Protein AF-A0A139BVI4-F1 (afdb_monomer_lite)

Secondary structure (DSSP, 8-state):
--SHHHHHHHHHHTT----GGG-B--S-GGGHHHHTHHHHTTS-HHHHHHHHHHHHHHHHHHH-TTSS--PPPPPPTT-BHHHHHHHHHHHHHHHHHT----SSSS--

Sequence (108 aa):
MKIYSILCLALLLAACGGDPHDTKVPADITKWSSSVKPSLQKLTPDERVLFSQYVVRHISGSAGAGLIGDKSDPIPDDMTIGKAIEDQRNYIARQHAKEPDKTTAATH

Radius of gyration: 20.44 Å; chains: 1; bounding box: 62×19×63 Å

pLDDT: mean 74.86, std 18.78, range [43.06, 96.25]

Structure (mmCIF, N/CA/C/O backbone):
data_AF-A0A139BVI4-F1
#
_entry.id   AF-A0A139BVI4-F1
#
loop_
_atom_site.group_PDB
_atom_site.id
_atom_site.type_symbol
_atom_site.label_atom_id
_atom_site.label_alt_id
_atom_site.label_comp_id
_atom_site.label_asym_id
_atom_site.label_entity_id
_atom_site.label_seq_id
_atom_site.pdbx_PDB_ins_code
_atom_site.Cartn_x
_atom_site.Cartn_y
_atom_si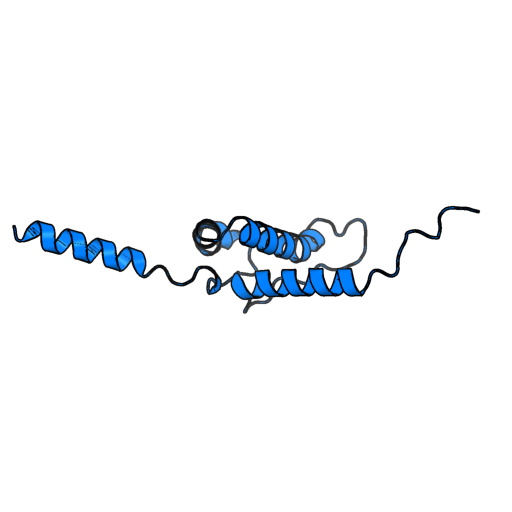te.Cartn_z
_atom_site.occupancy
_atom_site.B_iso_or_equiv
_atom_site.auth_seq_id
_atom_site.auth_comp_id
_atom_site.auth_asym_id
_atom_site.auth_atom_id
_atom_site.pdbx_PDB_model_num
ATOM 1 N N . MET A 1 1 ? -39.607 8.245 -22.922 1.00 46.47 1 MET A N 1
ATOM 2 C CA . MET A 1 1 ? -39.284 7.269 -21.849 1.00 46.47 1 MET A CA 1
ATOM 3 C C . MET A 1 1 ? -38.212 6.223 -22.212 1.00 46.47 1 MET A C 1
ATOM 5 O O . MET A 1 1 ? -37.863 5.431 -21.353 1.00 46.47 1 MET A O 1
ATOM 9 N N . LYS A 1 2 ? -37.630 6.217 -23.427 1.00 45.88 2 LYS A N 1
ATOM 10 C CA . LYS A 1 2 ? -36.584 5.245 -23.833 1.00 45.88 2 LYS A CA 1
ATOM 11 C C . LYS A 1 2 ? -35.146 5.683 -23.474 1.00 45.88 2 LYS A C 1
ATOM 13 O O . LYS A 1 2 ? -34.278 4.845 -23.287 1.00 45.88 2 LYS A O 1
ATOM 18 N N . ILE A 1 3 ? -34.923 6.994 -23.336 1.00 53.81 3 ILE A N 1
ATOM 19 C CA . ILE A 1 3 ? -33.620 7.623 -23.030 1.00 53.81 3 ILE A CA 1
ATOM 20 C C . ILE A 1 3 ? -33.212 7.510 -21.551 1.00 53.81 3 ILE A C 1
ATOM 22 O O . ILE A 1 3 ? -32.033 7.347 -21.258 1.00 53.81 3 ILE A O 1
ATOM 26 N N . TYR A 1 4 ? -34.171 7.499 -20.616 1.00 52.97 4 TYR A N 1
ATOM 27 C CA . TYR A 1 4 ? -33.875 7.333 -19.183 1.00 52.97 4 TYR A CA 1
ATOM 28 C C . TYR A 1 4 ? -33.370 5.923 -18.832 1.00 52.97 4 TYR A C 1
ATOM 30 O O . TYR A 1 4 ? -32.605 5.759 -17.885 1.00 52.97 4 TYR A O 1
ATOM 38 N N . SER A 1 5 ? -33.730 4.915 -19.635 1.00 55.44 5 SER A N 1
ATOM 39 C CA . SER A 1 5 ? -33.272 3.532 -19.453 1.00 55.44 5 SER A CA 1
ATOM 40 C C . SER A 1 5 ? -31.802 3.328 -19.842 1.00 55.44 5 SER A C 1
ATOM 42 O O . SER A 1 5 ? -31.166 2.410 -19.335 1.00 55.44 5 SER A O 1
ATOM 44 N N . ILE A 1 6 ? -31.253 4.181 -20.717 1.00 56.94 6 ILE A N 1
ATOM 45 C CA . ILE A 1 6 ? -29.846 4.119 -21.154 1.00 56.94 6 ILE A CA 1
ATOM 46 C C . ILE A 1 6 ? -28.938 4.806 -20.121 1.00 56.94 6 ILE A C 1
ATOM 48 O O . ILE A 1 6 ? -27.834 4.336 -19.857 1.00 56.94 6 ILE A O 1
ATOM 52 N N . LEU A 1 7 ? -29.431 5.865 -19.468 1.00 55.44 7 LEU A N 1
ATOM 53 C CA . LEU A 1 7 ? -28.679 6.602 -18.449 1.00 55.44 7 LEU A CA 1
ATOM 54 C C . LEU A 1 7 ? -28.418 5.766 -17.180 1.00 55.44 7 LEU A C 1
ATOM 56 O O . LEU A 1 7 ? -27.329 5.841 -16.619 1.00 55.44 7 LEU A O 1
ATOM 60 N N . CYS A 1 8 ? -29.367 4.916 -16.764 1.00 53.22 8 CYS A N 1
ATOM 61 C CA . CYS A 1 8 ? -29.166 4.008 -15.623 1.00 53.22 8 CYS A CA 1
ATOM 62 C C . CYS A 1 8 ? -28.152 2.891 -15.911 1.00 53.22 8 CYS A C 1
ATOM 64 O O . CYS A 1 8 ? -27.422 2.484 -15.011 1.00 53.22 8 CYS A O 1
ATOM 66 N N . LEU A 1 9 ? -28.067 2.413 -17.158 1.00 54.19 9 LEU A N 1
ATOM 67 C CA . LEU A 1 9 ? -27.142 1.337 -17.517 1.00 54.19 9 LEU A CA 1
ATOM 68 C C . LEU A 1 9 ? -25.689 1.834 -17.608 1.00 54.19 9 LEU A C 1
ATOM 70 O O . LEU A 1 9 ? -24.774 1.101 -17.253 1.00 54.19 9 LEU A O 1
ATOM 74 N N . ALA A 1 10 ? -25.472 3.099 -17.986 1.00 55.03 10 ALA A N 1
ATOM 75 C CA . ALA A 1 10 ? -24.142 3.716 -18.006 1.00 55.03 10 ALA A CA 1
ATOM 76 C C . ALA A 1 10 ? -23.551 3.951 -16.597 1.00 55.03 10 ALA A C 1
ATOM 78 O O . ALA A 1 10 ? -22.336 3.887 -16.423 1.00 55.03 10 ALA A O 1
ATOM 79 N N . LEU A 1 11 ? -24.394 4.166 -15.578 1.00 54.03 11 LEU A N 1
ATOM 80 C CA . LEU A 1 11 ? -23.962 4.321 -14.179 1.00 54.03 11 LEU A CA 1
ATOM 81 C C . LEU A 1 11 ? -23.508 2.995 -13.541 1.00 54.03 11 LEU A C 1
ATOM 83 O O . LEU A 1 11 ? -22.648 3.002 -12.664 1.00 54.03 11 LEU A O 1
ATOM 87 N N . LEU A 1 12 ? -24.021 1.855 -14.017 1.00 52.19 12 LEU A N 1
ATOM 88 C CA . LEU A 1 12 ? -23.634 0.524 -13.530 1.00 52.19 12 LEU A CA 1
ATOM 89 C C . LEU A 1 12 ? -22.222 0.103 -13.982 1.00 52.19 12 LEU A C 1
ATOM 91 O O . LEU A 1 12 ? -21.575 -0.674 -13.285 1.00 52.19 12 LEU A O 1
ATOM 95 N N . LEU A 1 13 ? -21.693 0.653 -15.085 1.00 48.25 13 LEU A N 1
ATOM 96 C CA . LEU A 1 13 ? -20.307 0.394 -15.509 1.00 48.25 13 LEU A CA 1
ATOM 97 C C . LEU A 1 13 ? -19.263 1.182 -14.703 1.00 48.25 13 LEU A C 1
ATOM 99 O O . LEU A 1 13 ? -18.129 0.726 -14.584 1.00 48.25 13 LEU A O 1
ATOM 103 N N . ALA A 1 14 ? -19.627 2.314 -14.090 1.00 52.06 14 ALA A N 1
ATOM 104 C CA . ALA A 1 14 ? -18.739 3.017 -13.156 1.00 52.06 14 ALA A CA 1
ATOM 105 C C . ALA A 1 14 ? -18.595 2.278 -11.808 1.00 52.06 14 ALA A C 1
ATOM 107 O O . ALA A 1 14 ? -17.646 2.525 -11.064 1.00 52.06 14 ALA A O 1
ATOM 108 N N . ALA A 1 15 ? -19.508 1.344 -11.513 1.00 49.19 15 ALA A N 1
ATOM 109 C CA . ALA A 1 15 ? -19.451 0.461 -10.351 1.00 49.19 15 ALA A CA 1
ATOM 110 C C . ALA A 1 15 ? -18.655 -0.838 -10.600 1.00 49.19 15 ALA A C 1
ATOM 112 O O . ALA A 1 15 ? -18.402 -1.574 -9.654 1.00 49.19 15 ALA A O 1
ATOM 113 N N . CYS A 1 16 ? -18.149 -1.080 -11.819 1.00 52.53 16 CYS A N 1
ATOM 114 C CA . CYS A 1 16 ? -17.067 -2.050 -12.074 1.00 52.53 16 CYS A CA 1
ATOM 115 C C . CYS A 1 16 ? -15.688 -1.506 -11.645 1.00 52.53 16 CYS A C 1
ATOM 117 O O . CYS A 1 16 ? -14.652 -1.865 -12.205 1.00 52.53 16 CYS A O 1
ATOM 119 N N . GLY A 1 17 ? -15.658 -0.599 -10.666 1.00 55.19 17 GLY A N 1
ATOM 120 C CA . GLY A 1 17 ? -14.428 -0.205 -10.008 1.00 55.19 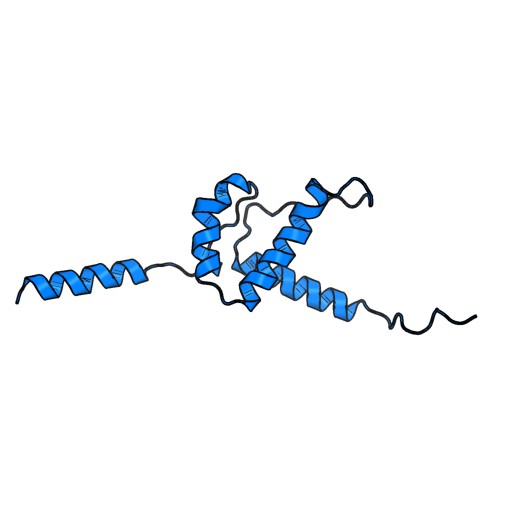17 GLY A CA 1
ATOM 121 C C . GLY A 1 17 ? -13.960 -1.380 -9.168 1.00 55.19 17 GLY A C 1
ATOM 122 O O . GLY A 1 17 ? -14.457 -1.540 -8.060 1.00 55.19 17 GLY A O 1
ATOM 123 N N . GLY A 1 18 ? -13.048 -2.182 -9.721 1.00 71.75 18 GLY A N 1
ATOM 124 C CA . GLY A 1 18 ? -12.421 -3.306 -9.030 1.00 71.75 18 GLY A CA 1
ATOM 125 C C . GLY A 1 18 ? -11.937 -2.935 -7.629 1.00 71.75 18 GLY A C 1
ATOM 126 O O . GLY A 1 18 ? -11.733 -1.753 -7.315 1.00 71.75 18 GLY A O 1
ATOM 127 N N . ASP A 1 19 ? -11.797 -3.961 -6.798 1.00 85.56 19 ASP A N 1
ATOM 128 C CA . ASP A 1 19 ? -11.421 -3.820 -5.401 1.00 85.56 19 ASP A CA 1
ATOM 129 C C . ASP A 1 19 ? -10.137 -2.967 -5.276 1.00 85.56 19 ASP A C 1
ATOM 131 O O . ASP A 1 19 ? -9.140 -3.234 -5.961 1.00 85.56 19 ASP A O 1
ATOM 135 N N . PRO A 1 20 ? -10.141 -1.881 -4.475 1.00 90.06 20 PRO A N 1
ATOM 136 C CA . PRO A 1 20 ? -8.976 -1.013 -4.362 1.00 90.06 20 PRO A CA 1
ATOM 137 C C . PRO A 1 20 ? -7.739 -1.758 -3.843 1.00 90.06 20 PRO A C 1
ATOM 139 O O . PRO A 1 20 ? -6.623 -1.357 -4.180 1.00 90.06 20 PRO A O 1
ATOM 142 N N . HIS A 1 21 ? -7.905 -2.858 -3.107 1.00 92.69 21 HIS A N 1
ATOM 143 C CA . HIS A 1 21 ? -6.830 -3.681 -2.561 1.00 92.69 21 HIS A CA 1
ATOM 144 C C . HIS A 1 21 ? -6.100 -4.500 -3.630 1.00 92.69 21 HIS A C 1
ATOM 146 O O . HIS A 1 21 ? -4.919 -4.803 -3.443 1.00 92.69 21 HIS A O 1
ATOM 152 N N . ASP A 1 22 ? -6.729 -4.777 -4.775 1.00 92.38 22 ASP A N 1
ATOM 153 C CA . ASP A 1 22 ? -6.103 -5.467 -5.916 1.00 92.38 22 ASP A CA 1
ATOM 154 C C . ASP A 1 22 ? -5.190 -4.552 -6.746 1.00 92.38 22 ASP A C 1
ATOM 156 O O . ASP A 1 22 ? -4.441 -5.006 -7.618 1.00 92.38 22 ASP A O 1
ATOM 160 N N . THR A 1 23 ? -5.210 -3.247 -6.469 1.00 91.94 23 THR A N 1
ATOM 161 C CA . THR A 1 23 ? -4.390 -2.269 -7.187 1.00 91.94 23 THR A CA 1
ATOM 162 C C . THR A 1 23 ? -2.912 -2.567 -6.980 1.00 91.94 23 THR A C 1
ATOM 164 O O . THR A 1 23 ? -2.415 -2.558 -5.851 1.00 91.94 23 THR A O 1
ATOM 167 N N . LYS A 1 24 ? -2.197 -2.796 -8.085 1.00 92.12 24 LYS A N 1
ATOM 168 C CA . LYS A 1 24 ? -0.743 -2.969 -8.089 1.00 92.12 24 LYS A CA 1
ATOM 169 C C . LYS A 1 24 ? -0.054 -1.698 -7.609 1.00 92.12 24 LYS A C 1
ATOM 171 O O . LYS A 1 24 ? -0.445 -0.598 -7.992 1.00 92.12 24 LYS A O 1
ATOM 176 N N . VAL A 1 25 ? 0.982 -1.870 -6.798 1.00 90.44 25 VAL A N 1
ATOM 177 C CA . VAL A 1 25 ? 1.816 -0.790 -6.269 1.00 90.44 25 VAL A CA 1
ATOM 178 C C . VAL A 1 25 ? 3.142 -0.836 -7.026 1.00 90.44 25 VAL A C 1
ATOM 180 O O . VAL A 1 25 ? 3.965 -1.700 -6.738 1.00 90.44 25 VAL A O 1
ATOM 183 N N . PRO A 1 26 ? 3.359 0.037 -8.026 1.00 86.81 26 PRO A N 1
ATOM 184 C CA . PRO A 1 26 ? 4.619 0.054 -8.760 1.00 86.81 26 PRO A CA 1
ATOM 185 C C . PRO A 1 26 ? 5.785 0.409 -7.830 1.00 86.81 26 PR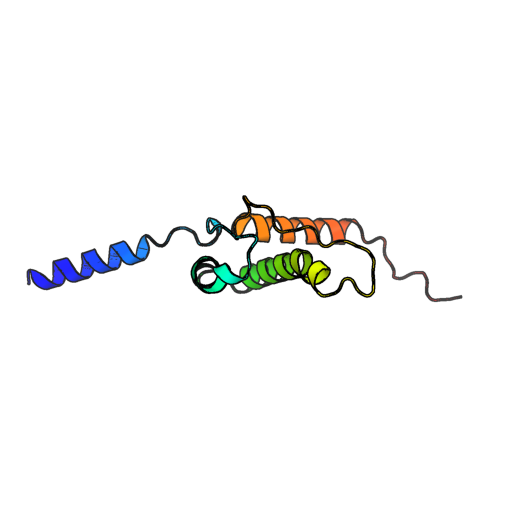O A C 1
ATOM 187 O O . PRO A 1 26 ? 5.636 1.290 -6.989 1.00 86.81 26 PRO A O 1
ATOM 190 N N . ALA A 1 27 ? 6.969 -0.171 -8.030 1.00 83.88 27 ALA A N 1
ATOM 191 C CA . ALA A 1 27 ? 8.175 0.288 -7.329 1.00 83.88 27 ALA A CA 1
ATOM 192 C C . ALA A 1 27 ? 8.521 1.758 -7.664 1.00 83.88 27 ALA A C 1
ATOM 194 O O . ALA A 1 27 ? 9.051 2.498 -6.839 1.00 83.88 27 ALA A O 1
ATOM 195 N N . ASP A 1 28 ? 8.170 2.202 -8.875 1.00 83.56 28 ASP A N 1
ATOM 196 C CA . ASP A 1 28 ? 8.338 3.580 -9.334 1.00 83.56 28 ASP A CA 1
ATOM 197 C C . ASP A 1 28 ? 7.196 4.490 -8.841 1.00 83.56 28 ASP A C 1
ATOM 199 O O . ASP A 1 28 ? 6.082 4.489 -9.380 1.00 83.56 28 ASP A O 1
ATOM 203 N N . ILE A 1 29 ? 7.507 5.310 -7.835 1.00 83.00 29 ILE A N 1
ATOM 204 C CA . ILE A 1 29 ? 6.583 6.250 -7.179 1.00 83.00 29 ILE A CA 1
ATOM 205 C C . ILE A 1 29 ? 6.028 7.290 -8.162 1.00 83.00 29 ILE A C 1
ATOM 207 O O . ILE A 1 29 ? 4.904 7.769 -7.994 1.00 83.00 29 ILE A O 1
ATOM 211 N N . THR A 1 30 ? 6.761 7.628 -9.229 1.00 85.31 30 THR A N 1
ATOM 212 C CA . THR A 1 30 ? 6.309 8.637 -10.204 1.00 85.31 30 THR A CA 1
ATOM 213 C C . THR A 1 30 ? 5.010 8.220 -10.905 1.00 85.31 30 THR A C 1
ATOM 215 O O . THR A 1 30 ? 4.215 9.069 -11.315 1.00 85.31 30 THR A O 1
ATOM 218 N N . LYS A 1 31 ? 4.729 6.909 -10.952 1.00 85.75 31 LYS A N 1
ATOM 219 C CA . LYS A 1 31 ? 3.527 6.317 -11.560 1.00 85.75 31 LYS A CA 1
ATOM 220 C C . LYS A 1 31 ? 2.320 6.263 -10.621 1.00 85.75 31 LYS A C 1
ATOM 222 O O . LYS A 1 31 ? 1.228 5.879 -11.044 1.00 85.75 31 LYS A O 1
ATOM 227 N N . TRP A 1 32 ? 2.473 6.628 -9.349 1.00 86.81 32 TRP A N 1
ATOM 228 C CA . TRP A 1 32 ? 1.430 6.427 -8.333 1.00 86.81 32 TRP A CA 1
ATOM 229 C C . TRP A 1 32 ? 0.282 7.421 -8.433 1.00 86.81 32 TRP A C 1
ATOM 231 O O . TRP A 1 32 ? -0.833 7.121 -8.007 1.00 86.81 32 TRP A O 1
ATOM 241 N N . SER A 1 33 ? 0.539 8.593 -9.010 1.00 85.56 33 SER A N 1
ATOM 242 C CA . SER A 1 33 ? -0.461 9.644 -9.199 1.00 85.56 33 SER A CA 1
ATOM 243 C C . SER A 1 33 ? -1.676 9.162 -9.999 1.00 85.56 33 SER A C 1
ATOM 245 O O . SER A 1 33 ? -2.800 9.538 -9.671 1.00 85.56 33 SER A O 1
ATOM 247 N N . SER A 1 34 ? -1.455 8.307 -11.001 1.00 84.12 34 SER A N 1
ATOM 248 C CA . SER A 1 34 ? -2.488 7.777 -11.895 1.00 84.12 34 SER A CA 1
ATOM 249 C C . SER A 1 34 ? -2.969 6.371 -11.531 1.00 84.12 34 SER A C 1
ATOM 251 O O . SER A 1 34 ? -4.104 6.034 -11.854 1.00 84.12 34 SER A O 1
ATOM 253 N N . SER A 1 35 ? -2.146 5.558 -10.859 1.00 82.44 35 SER A N 1
ATOM 254 C CA . SER A 1 35 ? -2.456 4.145 -10.572 1.00 82.44 35 SER A CA 1
ATOM 255 C C . SER A 1 35 ? -2.887 3.885 -9.125 1.00 82.44 35 SER A C 1
ATOM 257 O O . SER A 1 35 ? -3.909 3.251 -8.893 1.00 82.44 35 SER A O 1
ATOM 259 N N . VAL A 1 36 ? -2.150 4.410 -8.145 1.00 89.62 36 VAL A N 1
ATOM 260 C CA . VAL A 1 36 ? -2.344 4.109 -6.716 1.00 89.62 36 VAL A CA 1
ATOM 261 C C . VAL A 1 36 ? -3.297 5.112 -6.063 1.00 89.62 36 VAL A C 1
ATOM 263 O O . VAL A 1 36 ? -4.211 4.733 -5.332 1.00 89.62 36 VAL A O 1
ATOM 266 N N . LYS A 1 37 ? -3.133 6.409 -6.354 1.00 89.12 37 LYS A N 1
ATOM 267 C CA . LYS A 1 37 ? -3.901 7.501 -5.731 1.00 89.12 37 LYS A CA 1
ATOM 268 C C . LYS A 1 37 ? -5.428 7.357 -5.872 1.00 89.12 37 LYS A C 1
ATOM 270 O O . LYS A 1 37 ? -6.106 7.586 -4.869 1.00 89.12 37 LYS A O 1
ATOM 275 N N . PRO A 1 38 ? -5.996 6.970 -7.034 1.00 90.50 38 PRO A N 1
ATOM 276 C CA . PRO A 1 38 ? -7.443 6.775 -7.157 1.00 90.50 38 PRO A CA 1
ATOM 277 C C . PRO A 1 38 ? -7.966 5.645 -6.262 1.00 90.50 38 PRO A C 1
ATOM 279 O O . PRO A 1 38 ? -9.046 5.759 -5.688 1.00 90.50 38 PRO A O 1
ATOM 282 N N . SER A 1 39 ? -7.189 4.573 -6.099 1.00 90.81 39 SER A N 1
ATOM 283 C CA . SER A 1 39 ? -7.557 3.436 -5.253 1.00 90.81 39 SER A CA 1
ATOM 284 C C . SER A 1 39 ? -7.436 3.765 -3.768 1.00 90.81 39 SER A C 1
ATOM 286 O O . SER A 1 39 ? -8.322 3.411 -2.995 1.00 90.81 39 SER A O 1
ATOM 288 N N . LEU A 1 40 ? -6.431 4.558 -3.368 1.00 90.25 40 LEU A N 1
ATOM 289 C CA . LEU A 1 40 ? -6.320 5.062 -1.993 1.00 90.25 40 LEU A CA 1
ATOM 290 C C . LEU A 1 40 ? -7.538 5.890 -1.568 1.00 90.25 40 LEU A C 1
ATOM 292 O O . LEU A 1 40 ? -7.934 5.839 -0.409 1.00 90.25 40 LEU A O 1
ATOM 296 N N . GLN A 1 41 ? -8.162 6.630 -2.488 1.00 90.00 41 GLN A N 1
ATOM 297 C CA . GLN A 1 41 ? -9.369 7.412 -2.194 1.00 90.00 41 GLN A CA 1
ATOM 298 C C . GLN A 1 41 ? -10.603 6.552 -1.896 1.00 90.00 41 GLN A C 1
ATOM 300 O O . GLN A 1 41 ? -11.560 7.063 -1.314 1.00 90.00 41 GLN A O 1
ATOM 305 N N . LYS A 1 42 ? -10.583 5.270 -2.268 1.00 90.38 42 LYS A N 1
ATOM 306 C CA . LYS A 1 42 ? -11.657 4.311 -1.988 1.00 90.38 42 LYS A CA 1
ATOM 307 C C . LYS A 1 42 ? -11.439 3.539 -0.686 1.00 90.38 42 LYS A C 1
ATOM 309 O O . LYS A 1 42 ? -12.395 2.992 -0.153 1.00 90.38 42 LYS A O 1
ATOM 314 N N . LEU A 1 43 ? -10.209 3.523 -0.167 1.00 91.00 43 LEU A N 1
ATOM 315 C CA . LEU A 1 43 ? -9.884 2.894 1.113 1.00 91.00 43 LEU A CA 1
ATOM 316 C C . LEU A 1 43 ? -10.482 3.657 2.295 1.00 91.00 43 LEU A C 1
ATOM 318 O O . LEU A 1 43 ? -10.645 4.886 2.241 1.00 91.00 43 LEU A O 1
ATOM 322 N N . THR A 1 44 ? -10.694 2.937 3.394 1.00 94.31 44 THR A N 1
ATOM 323 C CA . THR A 1 44 ? -11.007 3.532 4.699 1.00 94.31 44 THR A CA 1
ATOM 324 C C . THR A 1 44 ? -9.830 4.369 5.232 1.00 94.31 44 THR A C 1
ATOM 326 O O . THR A 1 44 ? -8.687 4.180 4.801 1.00 94.31 44 THR A O 1
ATOM 329 N N . PRO A 1 45 ? -10.059 5.311 6.167 1.00 94.31 45 PRO A N 1
ATOM 330 C CA . PRO A 1 45 ? -8.979 6.099 6.765 1.00 94.31 45 PRO A CA 1
ATOM 331 C C . PRO A 1 45 ? -7.871 5.238 7.388 1.00 94.31 45 PRO A C 1
ATOM 333 O O . PRO A 1 45 ? -6.694 5.492 7.138 1.00 94.31 45 PRO A O 1
ATOM 336 N N . ASP A 1 46 ? -8.238 4.184 8.117 1.00 93.94 46 ASP A N 1
ATOM 337 C CA . ASP A 1 46 ? -7.283 3.299 8.794 1.00 93.94 46 ASP A CA 1
ATOM 338 C C . ASP A 1 46 ? -6.397 2.543 7.799 1.00 93.94 46 ASP A C 1
ATOM 340 O O . ASP A 1 46 ? -5.184 2.436 7.975 1.00 93.94 46 ASP A O 1
ATOM 344 N N . GLU A 1 47 ? -6.977 2.064 6.700 1.00 95.31 47 GLU A N 1
ATOM 345 C CA . GLU A 1 47 ? -6.233 1.399 5.629 1.00 95.31 47 GLU A CA 1
ATOM 346 C C . GLU A 1 47 ? -5.271 2.343 4.916 1.00 95.31 47 GLU A C 1
ATOM 348 O O . GLU A 1 47 ? -4.146 1.951 4.607 1.00 95.31 47 GLU A O 1
ATOM 353 N N . ARG A 1 48 ? -5.665 3.605 4.699 1.00 94.75 48 ARG A N 1
ATOM 354 C CA . ARG A 1 48 ? -4.751 4.621 4.153 1.00 94.75 48 ARG A CA 1
ATOM 355 C C . ARG A 1 48 ? -3.579 4.870 5.088 1.00 94.75 48 ARG A C 1
ATOM 357 O O . ARG A 1 48 ? -2.460 5.048 4.609 1.00 94.75 48 ARG A O 1
ATOM 364 N N . VAL A 1 49 ? -3.824 4.892 6.398 1.00 94.75 49 VAL A N 1
ATOM 365 C CA . VAL A 1 49 ? -2.770 5.048 7.407 1.00 94.75 49 VAL A CA 1
ATOM 366 C C . VAL A 1 49 ? -1.822 3.851 7.365 1.00 94.75 49 VAL A C 1
ATOM 368 O O . VAL A 1 49 ? -0.614 4.052 7.258 1.00 94.75 49 VAL A O 1
ATOM 371 N N . LEU A 1 50 ? -2.345 2.622 7.363 1.00 95.88 50 LEU A N 1
ATOM 372 C CA . LEU A 1 50 ? -1.535 1.402 7.268 1.00 95.88 50 LEU A CA 1
ATOM 373 C C . LEU A 1 50 ? -0.696 1.374 5.986 1.00 95.88 50 LEU A C 1
ATOM 375 O O . LEU A 1 50 ? 0.514 1.161 6.044 1.00 95.88 50 LEU A O 1
ATOM 379 N N . PHE A 1 51 ? -1.308 1.671 4.839 1.00 94.25 51 PHE A N 1
ATOM 380 C CA . PHE A 1 51 ? -0.591 1.766 3.572 1.00 94.25 51 PHE A CA 1
ATOM 381 C C . PHE A 1 51 ? 0.498 2.847 3.619 1.00 94.25 51 PHE A C 1
ATOM 383 O O . PHE A 1 51 ? 1.634 2.600 3.235 1.00 94.25 51 PHE A O 1
ATOM 390 N N . SER A 1 52 ? 0.201 4.033 4.153 1.00 91.06 52 SER A N 1
ATOM 391 C CA . SER A 1 52 ? 1.189 5.117 4.248 1.00 91.06 52 SER A CA 1
ATOM 392 C C . SER A 1 52 ? 2.387 4.734 5.121 1.00 91.06 52 SER A C 1
ATOM 394 O O . SER A 1 52 ? 3.521 5.042 4.768 1.00 91.06 52 SER A O 1
ATOM 396 N N . GLN A 1 53 ? 2.169 4.024 6.231 1.00 90.88 53 GLN A N 1
ATOM 397 C CA . GLN A 1 53 ? 3.268 3.547 7.075 1.00 90.88 53 GLN A CA 1
ATOM 398 C C . GLN A 1 53 ? 4.114 2.471 6.379 1.00 90.88 53 GLN A C 1
ATOM 400 O O . GLN A 1 53 ? 5.341 2.494 6.494 1.00 90.88 53 GLN A O 1
ATOM 405 N N . TYR A 1 54 ? 3.481 1.560 5.629 1.00 91.25 54 TYR A N 1
ATOM 406 C CA . TYR A 1 54 ? 4.192 0.603 4.776 1.00 91.25 54 TYR A CA 1
ATOM 407 C C . TYR A 1 54 ? 5.125 1.337 3.806 1.00 91.25 54 TYR A C 1
ATOM 409 O O . TYR A 1 54 ? 6.319 1.051 3.744 1.00 91.25 54 TYR A O 1
ATOM 417 N N . VAL A 1 55 ? 4.583 2.331 3.102 1.00 88.62 55 VAL A N 1
ATOM 418 C CA . VAL A 1 55 ? 5.289 3.150 2.112 1.00 88.62 55 VAL A CA 1
ATOM 419 C C . VAL A 1 55 ? 6.471 3.887 2.740 1.00 88.62 55 VAL A C 1
ATOM 421 O O . VAL A 1 55 ? 7.578 3.819 2.218 1.00 88.62 55 VAL A O 1
ATOM 424 N N . VAL A 1 56 ? 6.272 4.529 3.893 1.00 86.12 56 VAL A N 1
ATOM 425 C CA . VAL A 1 56 ? 7.347 5.198 4.641 1.00 86.12 56 VAL A CA 1
ATOM 426 C C . VAL A 1 56 ? 8.460 4.211 4.998 1.00 86.12 56 VAL A C 1
ATOM 428 O O . VAL A 1 56 ? 9.620 4.503 4.745 1.00 86.12 56 VAL A O 1
ATOM 431 N N . ARG A 1 57 ? 8.153 3.006 5.489 1.00 84.69 57 ARG A N 1
ATOM 432 C CA . ARG A 1 57 ? 9.180 1.997 5.822 1.00 84.69 57 ARG A CA 1
ATOM 433 C C . ARG A 1 57 ? 10.015 1.552 4.612 1.00 84.69 57 ARG A C 1
ATOM 435 O O . ARG A 1 57 ? 11.211 1.313 4.756 1.00 84.69 57 ARG A O 1
ATOM 442 N N . HIS A 1 58 ? 9.406 1.463 3.433 1.00 82.69 58 HIS A N 1
ATOM 443 C CA . HIS A 1 58 ? 10.076 0.973 2.222 1.00 82.69 58 HIS A CA 1
ATOM 444 C C . HIS A 1 58 ? 10.728 2.093 1.392 1.00 82.69 58 HIS A C 1
ATOM 446 O O . HIS A 1 58 ? 11.604 1.831 0.574 1.00 82.69 58 HIS A O 1
ATOM 452 N N . ILE A 1 59 ? 10.337 3.355 1.604 1.00 76.19 59 ILE A N 1
ATOM 453 C CA . ILE A 1 59 ? 10.875 4.510 0.868 1.00 76.19 59 ILE A CA 1
ATOM 454 C C . ILE A 1 59 ? 11.803 5.360 1.742 1.00 76.19 59 ILE A C 1
ATOM 456 O O . ILE A 1 59 ? 12.777 5.910 1.234 1.00 76.19 59 ILE A O 1
ATOM 460 N N . SER A 1 60 ? 11.578 5.483 3.051 1.00 62.91 60 SER A N 1
ATOM 461 C CA . SER A 1 60 ? 12.365 6.390 3.902 1.00 62.91 60 SER A CA 1
ATOM 462 C C . SER A 1 60 ? 13.829 5.982 4.088 1.00 62.91 60 SER A C 1
ATOM 464 O O . SER A 1 60 ? 14.641 6.846 4.398 1.00 62.91 60 SER A O 1
ATOM 466 N N . GLY A 1 61 ? 14.228 4.749 3.790 1.00 52.34 61 GLY A N 1
ATOM 467 C CA . GLY A 1 61 ? 15.639 4.353 3.681 1.00 52.34 61 GLY A CA 1
ATOM 468 C C . GLY A 1 61 ? 16.264 4.633 2.311 1.00 52.34 61 GLY A C 1
ATOM 469 O O . GLY A 1 61 ? 17.454 4.405 2.140 1.00 52.34 61 GLY A O 1
ATOM 470 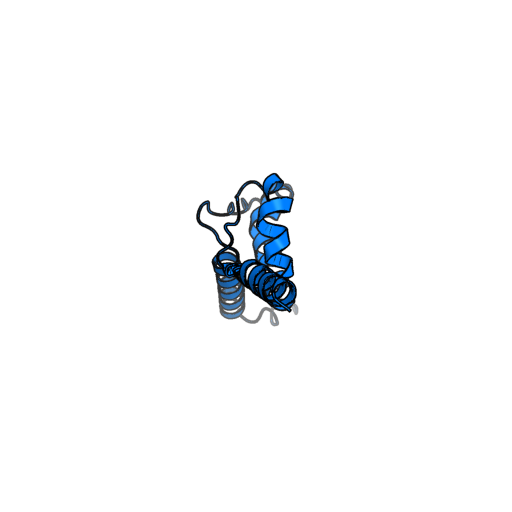N N . SER A 1 62 ? 15.510 5.170 1.345 1.00 48.53 62 SER A N 1
ATOM 471 C CA . SER A 1 62 ? 16.064 5.691 0.084 1.00 48.53 62 SER A CA 1
ATOM 472 C C . SER A 1 62 ? 16.388 7.195 0.132 1.00 48.53 62 SER A C 1
ATOM 474 O O . SER A 1 62 ? 17.220 7.656 -0.643 1.00 48.53 62 SER A O 1
ATOM 476 N N . ALA A 1 63 ? 15.824 7.951 1.090 1.00 48.38 63 ALA A N 1
ATOM 477 C CA . ALA A 1 63 ? 16.118 9.380 1.300 1.00 48.38 63 ALA A CA 1
ATOM 478 C C . ALA A 1 63 ? 16.729 9.718 2.681 1.00 48.38 63 ALA A C 1
ATOM 480 O O . ALA A 1 63 ? 17.301 10.792 2.848 1.00 48.38 63 ALA A O 1
ATOM 481 N N . GLY A 1 64 ? 16.633 8.817 3.668 1.00 44.94 64 GLY A N 1
ATOM 482 C CA . GLY A 1 64 ? 17.126 9.000 5.043 1.00 44.94 64 GLY A CA 1
ATOM 483 C C . GLY A 1 64 ? 18.357 8.164 5.417 1.00 44.94 64 GLY A C 1
ATOM 484 O O . GLY A 1 64 ? 18.732 8.132 6.587 1.00 44.94 64 GLY A O 1
ATOM 485 N N . ALA A 1 65 ? 19.018 7.507 4.457 1.00 44.88 65 ALA A N 1
ATOM 486 C CA . ALA A 1 65 ? 20.196 6.648 4.674 1.00 44.88 65 ALA A CA 1
ATOM 487 C C . ALA A 1 65 ? 21.490 7.404 5.058 1.00 44.88 65 ALA A C 1
ATOM 489 O O . ALA A 1 65 ? 22.594 6.902 4.866 1.00 44.88 65 ALA A O 1
ATOM 490 N N . GLY A 1 66 ? 21.372 8.620 5.592 1.00 43.06 66 GLY A N 1
ATOM 491 C CA . GLY A 1 66 ? 22.502 9.369 6.130 1.00 43.06 66 GLY A CA 1
ATOM 492 C C . GLY A 1 66 ? 22.849 9.015 7.577 1.00 43.06 66 GLY A C 1
ATOM 493 O O . GLY A 1 66 ? 23.954 9.336 7.999 1.00 43.06 66 GLY A O 1
ATOM 494 N N . LEU A 1 67 ? 21.944 8.390 8.350 1.00 47.53 67 LEU A N 1
ATOM 495 C CA . LEU A 1 67 ? 22.129 8.294 9.809 1.00 47.53 67 LEU A CA 1
ATOM 496 C C . LEU A 1 67 ? 22.044 6.893 10.425 1.00 47.53 67 LEU A C 1
ATOM 498 O O . LEU A 1 67 ? 22.611 6.709 11.496 1.00 47.53 67 LEU A O 1
ATOM 502 N N . ILE A 1 68 ? 21.430 5.890 9.791 1.00 49.12 68 ILE A N 1
ATOM 503 C CA . ILE A 1 68 ? 21.458 4.499 10.282 1.00 49.12 68 ILE A CA 1
ATOM 504 C C . ILE A 1 68 ? 21.515 3.577 9.061 1.00 49.12 68 ILE A C 1
ATOM 506 O O . ILE A 1 68 ? 20.658 3.661 8.190 1.00 49.12 68 ILE A O 1
ATOM 510 N N . GLY A 1 69 ? 22.560 2.751 8.966 1.00 44.22 69 GLY A N 1
ATOM 511 C CA . GLY A 1 69 ? 22.935 1.947 7.792 1.00 44.22 69 GLY A CA 1
ATOM 512 C C . GLY A 1 69 ? 22.011 0.777 7.432 1.00 44.22 69 GLY A C 1
ATOM 513 O O . GLY A 1 69 ? 22.501 -0.251 6.967 1.00 44.22 69 GLY A O 1
ATOM 514 N N . ASP A 1 70 ? 20.704 0.918 7.636 1.00 48.81 70 ASP A N 1
ATOM 515 C CA . ASP A 1 70 ? 19.709 -0.068 7.231 1.00 48.81 70 ASP A CA 1
ATOM 516 C C . ASP A 1 70 ? 19.156 0.337 5.860 1.00 48.81 70 ASP A C 1
ATOM 518 O O . ASP A 1 70 ? 18.552 1.398 5.687 1.00 48.81 70 ASP A O 1
ATOM 522 N N . LYS A 1 71 ? 19.457 -0.468 4.840 1.00 52.94 71 LYS A N 1
ATOM 523 C CA . LYS A 1 71 ? 18.914 -0.269 3.494 1.00 52.94 71 LYS A CA 1
ATOM 524 C C . LYS A 1 71 ? 17.399 -0.442 3.614 1.00 52.94 71 LYS A C 1
ATOM 526 O O . LYS A 1 71 ? 16.976 -1.491 4.083 1.00 52.94 71 LYS A O 1
ATOM 531 N N . SER A 1 72 ? 16.589 0.539 3.205 1.00 60.38 72 SER A N 1
ATOM 532 C CA . SER A 1 72 ? 15.146 0.275 3.098 1.00 60.38 72 SER A CA 1
ATOM 533 C C . SER A 1 72 ? 14.934 -0.897 2.153 1.00 60.38 72 SER A C 1
ATOM 535 O O . SER A 1 72 ? 15.461 -0.888 1.037 1.00 60.38 72 SER A O 1
ATOM 537 N N . ASP A 1 73 ? 14.131 -1.861 2.590 1.00 69.94 73 ASP A N 1
ATOM 538 C CA . ASP A 1 73 ? 13.635 -2.905 1.710 1.00 69.94 73 ASP A CA 1
ATOM 539 C C . ASP A 1 73 ? 12.797 -2.248 0.602 1.00 69.94 73 ASP A C 1
ATOM 541 O O . ASP A 1 73 ? 11.856 -1.506 0.904 1.00 69.94 73 ASP A O 1
ATOM 545 N N . PRO A 1 74 ? 13.139 -2.454 -0.681 1.00 78.38 74 PRO A N 1
ATOM 546 C CA . PRO A 1 74 ? 12.373 -1.889 -1.780 1.00 78.38 74 PRO A CA 1
ATOM 547 C C . PRO A 1 74 ? 10.976 -2.517 -1.844 1.00 78.38 74 PRO A C 1
ATOM 549 O O . PRO A 1 74 ? 10.761 -3.656 -1.425 1.00 78.38 74 PRO A O 1
ATOM 552 N N . ILE A 1 75 ? 10.018 -1.780 -2.409 1.00 83.69 75 ILE A N 1
ATOM 553 C CA . ILE A 1 75 ? 8.665 -2.296 -2.649 1.00 83.69 75 ILE A CA 1
ATOM 554 C C . ILE A 1 75 ? 8.745 -3.454 -3.664 1.00 83.69 75 ILE A C 1
ATOM 556 O O . ILE A 1 75 ? 9.277 -3.240 -4.755 1.00 83.69 75 ILE A O 1
ATOM 560 N N . PRO A 1 76 ? 8.215 -4.653 -3.350 1.00 86.25 76 PRO A N 1
ATOM 561 C CA . PRO A 1 76 ? 8.218 -5.789 -4.272 1.00 86.25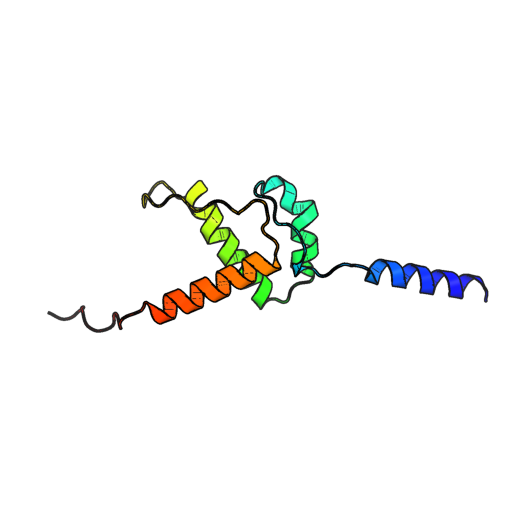 76 PRO A CA 1
ATOM 562 C C . PRO A 1 76 ? 7.399 -5.538 -5.547 1.00 86.25 76 PRO A C 1
ATOM 564 O O . PRO A 1 76 ? 6.331 -4.928 -5.497 1.00 86.25 76 PRO A O 1
ATOM 567 N N . ASP A 1 77 ? 7.843 -6.088 -6.680 1.00 83.69 77 ASP A N 1
ATOM 568 C CA . ASP A 1 77 ? 7.203 -5.890 -7.994 1.00 83.69 77 ASP A CA 1
ATOM 569 C C . ASP A 1 77 ? 5.760 -6.421 -8.078 1.00 83.69 77 ASP A C 1
ATOM 571 O O . ASP A 1 77 ? 4.947 -5.946 -8.876 1.00 83.69 77 ASP A O 1
ATOM 575 N N . ASP A 1 78 ? 5.409 -7.418 -7.265 1.00 87.38 78 ASP A N 1
ATOM 576 C CA . ASP A 1 78 ? 4.084 -8.036 -7.257 1.00 87.38 78 ASP A CA 1
ATOM 577 C C . ASP A 1 78 ? 3.145 -7.466 -6.177 1.00 87.38 78 ASP A C 1
ATOM 579 O O . ASP A 1 78 ? 2.016 -7.969 -6.023 1.00 87.38 78 ASP A O 1
ATOM 583 N N . MET A 1 79 ? 3.592 -6.419 -5.474 1.00 92.75 79 MET A N 1
ATOM 584 C CA . MET A 1 79 ? 2.886 -5.787 -4.367 1.00 92.75 79 MET A CA 1
ATOM 585 C C . MET A 1 79 ? 1.557 -5.176 -4.819 1.00 92.75 79 MET A C 1
ATOM 587 O O . MET A 1 79 ? 1.438 -4.573 -5.889 1.00 92.75 79 MET A O 1
ATOM 591 N N . THR A 1 80 ? 0.536 -5.335 -3.981 1.00 95.19 80 THR A N 1
ATOM 592 C CA . THR A 1 80 ? -0.761 -4.665 -4.126 1.00 95.19 80 THR A CA 1
ATOM 593 C C . THR A 1 80 ? -1.056 -3.840 -2.883 1.00 95.19 80 THR A C 1
ATOM 595 O O . THR A 1 80 ? -0.420 -4.024 -1.844 1.00 95.19 80 THR A O 1
ATOM 598 N N . ILE A 1 81 ? -2.032 -2.937 -2.968 1.00 94.19 81 ILE A N 1
ATOM 599 C CA . ILE A 1 81 ? -2.490 -2.160 -1.811 1.00 94.19 81 ILE A CA 1
ATOM 600 C C . ILE A 1 81 ? -2.908 -3.091 -0.660 1.00 94.19 81 ILE A C 1
ATOM 602 O O . ILE A 1 81 ? -2.513 -2.861 0.481 1.00 94.19 81 ILE A O 1
ATOM 606 N N . GLY A 1 82 ? -3.635 -4.172 -0.957 1.00 94.81 82 GLY A N 1
ATOM 607 C CA . GLY A 1 82 ? -4.052 -5.163 0.038 1.00 94.81 82 GLY A CA 1
ATOM 608 C C . GLY A 1 82 ? -2.875 -5.855 0.716 1.00 94.81 82 GLY A C 1
ATOM 609 O O . GLY A 1 82 ? -2.786 -5.851 1.943 1.00 94.81 82 GLY A O 1
ATOM 610 N N . LYS A 1 83 ? -1.927 -6.367 -0.080 1.00 95.38 83 LYS A N 1
ATOM 611 C CA . LYS A 1 83 ? -0.708 -7.008 0.436 1.00 95.38 83 LYS A CA 1
ATOM 612 C C . LYS A 1 83 ? 0.130 -6.048 1.290 1.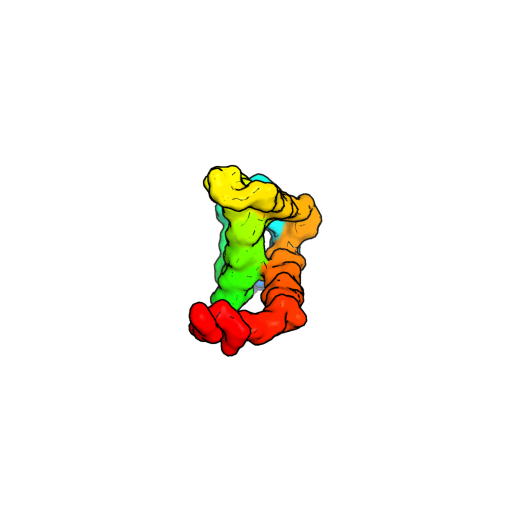00 95.38 83 LYS A C 1
ATOM 614 O O . LYS A 1 83 ? 0.658 -6.454 2.319 1.00 95.38 83 LYS A O 1
ATOM 619 N N . ALA A 1 84 ? 0.220 -4.774 0.904 1.00 94.06 84 ALA A N 1
ATOM 620 C CA . ALA A 1 84 ? 0.961 -3.754 1.648 1.00 94.06 84 ALA A CA 1
ATOM 621 C C . ALA A 1 84 ? 0.321 -3.453 3.015 1.00 94.06 84 ALA A C 1
ATOM 623 O O . ALA A 1 84 ? 1.015 -3.337 4.027 1.00 94.06 84 ALA A O 1
ATOM 624 N N . ILE A 1 85 ? -1.012 -3.357 3.060 1.00 96.25 85 ILE A N 1
ATOM 625 C CA . ILE A 1 85 ? -1.765 -3.176 4.308 1.00 96.25 85 ILE A CA 1
ATOM 626 C C . ILE A 1 85 ? -1.584 -4.392 5.222 1.00 96.25 85 ILE A C 1
ATOM 628 O O . ILE A 1 85 ? -1.335 -4.227 6.417 1.00 96.25 85 ILE A O 1
ATOM 632 N N . GLU A 1 86 ? -1.697 -5.603 4.678 1.00 96.00 86 GLU A N 1
ATOM 633 C CA . GLU A 1 86 ? -1.509 -6.842 5.434 1.00 96.00 86 GLU A CA 1
ATOM 634 C C . GLU A 1 86 ? -0.079 -6.965 5.975 1.00 96.00 86 GLU A C 1
ATOM 636 O O . GLU A 1 86 ? 0.105 -7.245 7.162 1.00 96.00 86 GLU A O 1
ATOM 641 N N . ASP A 1 87 ? 0.938 -6.672 5.158 1.00 94.62 87 ASP A N 1
ATOM 642 C CA . ASP A 1 87 ? 2.327 -6.659 5.617 1.00 94.62 87 ASP A CA 1
ATOM 643 C C . ASP A 1 87 ? 2.534 -5.656 6.757 1.00 94.62 87 ASP A C 1
ATOM 645 O O . ASP A 1 87 ? 3.188 -5.983 7.748 1.00 94.62 87 ASP A O 1
ATOM 649 N N . GLN A 1 88 ? 1.930 -4.465 6.678 1.00 94.25 88 GLN A N 1
ATOM 650 C CA . GLN A 1 88 ? 2.021 -3.491 7.763 1.00 94.25 88 GLN A CA 1
ATOM 651 C C . GLN A 1 88 ? 1.346 -3.975 9.047 1.00 94.25 88 GLN A C 1
ATOM 653 O O . GLN A 1 88 ? 1.919 -3.824 10.126 1.00 94.25 88 GLN A O 1
ATOM 658 N N . ARG A 1 89 ? 0.161 -4.589 8.958 1.00 94.56 89 ARG A N 1
ATOM 659 C CA . ARG A 1 89 ? -0.513 -5.177 10.130 1.00 94.56 89 ARG A CA 1
ATOM 660 C C . ARG A 1 89 ? 0.354 -6.258 10.771 1.00 94.56 89 ARG A C 1
ATOM 662 O O . ARG A 1 89 ? 0.552 -6.251 11.984 1.00 94.56 89 ARG A O 1
ATOM 669 N N . ASN A 1 90 ? 0.923 -7.137 9.951 1.00 93.88 90 ASN A N 1
ATOM 670 C CA . ASN A 1 90 ? 1.808 -8.201 10.408 1.00 93.88 90 ASN A CA 1
ATOM 671 C C . ASN A 1 90 ? 3.103 -7.645 11.008 1.00 93.88 90 ASN A C 1
ATOM 673 O O . ASN A 1 90 ? 3.595 -8.166 12.006 1.00 93.88 90 ASN A O 1
ATOM 677 N N . TYR A 1 91 ? 3.652 -6.572 10.437 1.00 90.50 91 TYR A N 1
ATOM 678 C CA . TYR A 1 91 ? 4.799 -5.870 10.998 1.00 90.50 91 TYR A CA 1
ATOM 679 C C . TYR A 1 91 ? 4.482 -5.333 12.395 1.00 90.50 91 TYR A C 1
ATOM 681 O O . TYR A 1 91 ? 5.216 -5.647 13.328 1.00 90.50 91 TYR A O 1
ATOM 689 N N . ILE A 1 92 ? 3.372 -4.609 12.558 1.00 90.62 92 ILE A N 1
ATOM 690 C CA . ILE A 1 92 ? 2.927 -4.063 13.848 1.00 90.62 92 ILE A CA 1
ATOM 691 C C . ILE A 1 92 ? 2.732 -5.186 14.876 1.00 90.62 92 ILE A C 1
ATOM 693 O O . ILE A 1 92 ? 3.288 -5.120 15.970 1.00 90.62 92 ILE A O 1
ATOM 697 N N . ALA A 1 93 ? 2.036 -6.266 14.508 1.00 91.88 93 ALA A N 1
ATOM 698 C CA . ALA A 1 93 ? 1.837 -7.422 15.384 1.00 91.88 93 ALA A CA 1
ATOM 699 C C . ALA A 1 93 ? 3.169 -8.052 15.836 1.00 91.88 93 ALA A C 1
ATOM 701 O O . ALA A 1 93 ? 3.338 -8.385 17.009 1.00 91.88 93 ALA A O 1
ATOM 702 N N . ARG A 1 94 ? 4.148 -8.166 14.926 1.00 88.12 94 ARG A N 1
ATOM 703 C CA . ARG A 1 94 ? 5.498 -8.646 15.258 1.00 88.12 94 ARG A CA 1
ATOM 704 C C . ARG A 1 94 ? 6.261 -7.684 16.164 1.00 88.12 94 ARG A C 1
ATOM 706 O O . ARG A 1 94 ? 7.035 -8.169 16.980 1.00 88.12 94 ARG A O 1
ATOM 713 N N . GLN A 1 95 ? 6.096 -6.368 16.015 1.00 84.50 95 GLN A N 1
ATOM 714 C CA . GLN A 1 95 ? 6.741 -5.395 16.904 1.00 84.50 95 GLN A CA 1
ATOM 715 C C . GLN A 1 95 ? 6.185 -5.509 18.325 1.00 84.50 95 GLN A C 1
ATOM 717 O O . GLN A 1 95 ? 6.967 -5.675 19.253 1.00 84.50 95 GLN A O 1
ATOM 722 N N . HIS A 1 96 ? 4.860 -5.567 18.486 1.00 82.12 96 HIS A N 1
ATOM 723 C CA . HIS A 1 96 ? 4.234 -5.763 19.799 1.00 82.12 96 HIS A CA 1
ATOM 724 C C . HIS A 1 96 ? 4.639 -7.084 20.469 1.00 82.12 96 HIS A C 1
ATOM 726 O O . HIS A 1 96 ? 4.818 -7.135 21.679 1.00 82.12 96 HIS A O 1
ATOM 732 N N . ALA A 1 97 ? 4.842 -8.154 19.695 1.00 80.06 97 ALA A N 1
ATOM 733 C CA . ALA A 1 97 ? 5.343 -9.423 20.228 1.00 80.06 97 ALA A CA 1
ATOM 734 C C . ALA A 1 97 ? 6.840 -9.391 20.609 1.00 80.06 97 ALA A C 1
ATOM 736 O O . ALA A 1 97 ? 7.312 -10.279 21.316 1.00 80.06 97 ALA A O 1
ATOM 737 N N . LYS A 1 98 ? 7.598 -8.404 20.114 1.00 67.38 98 LYS A N 1
ATOM 738 C CA . LYS A 1 98 ? 9.048 -8.244 20.311 1.00 67.38 98 LYS A CA 1
ATOM 739 C C . LYS A 1 98 ? 9.410 -7.136 21.295 1.00 67.38 98 LYS A C 1
ATOM 741 O O . LYS A 1 98 ? 10.597 -6.855 21.435 1.00 67.38 98 LYS A O 1
ATOM 746 N N . GLU A 1 99 ? 8.445 -6.508 21.957 1.00 56.53 99 GLU A N 1
ATOM 747 C CA . GLU A 1 99 ? 8.698 -5.581 23.060 1.00 56.53 99 GLU A CA 1
ATOM 748 C C . GLU A 1 99 ? 8.815 -6.377 24.376 1.00 56.53 99 GLU A C 1
ATOM 750 O O . GLU A 1 99 ? 7.799 -6.626 25.024 1.00 56.53 99 GLU A O 1
ATOM 755 N N . PRO A 1 100 ? 10.019 -6.802 24.827 1.00 54.72 100 PRO A N 1
ATOM 756 C CA . PRO A 1 100 ? 10.224 -6.979 26.253 1.00 54.72 100 PRO A CA 1
ATOM 757 C C . PRO A 1 100 ? 10.111 -5.588 26.872 1.00 54.72 100 PRO A C 1
ATOM 759 O O . PRO A 1 100 ? 10.743 -4.647 26.389 1.00 54.72 100 PRO A O 1
ATOM 762 N N . ASP A 1 101 ? 9.274 -5.469 27.895 1.00 50.72 101 ASP A N 1
ATOM 763 C CA . ASP A 1 101 ? 9.056 -4.276 28.705 1.00 50.72 101 ASP A CA 1
ATOM 764 C C . ASP A 1 101 ? 10.337 -3.426 28.857 1.00 50.72 101 ASP A C 1
ATOM 766 O O . ASP A 1 101 ? 11.236 -3.738 29.638 1.00 50.72 101 ASP A O 1
ATOM 770 N N . LYS A 1 102 ? 10.457 -2.348 28.067 1.00 53.31 102 LYS A N 1
ATOM 771 C CA . LYS A 1 102 ? 11.568 -1.384 28.170 1.00 53.31 102 LYS A CA 1
ATOM 772 C C . LYS A 1 102 ? 11.318 -0.345 29.271 1.00 53.31 102 LYS A C 1
ATOM 774 O O . LYS A 1 102 ? 11.906 0.733 29.239 1.00 53.31 102 LYS A O 1
ATOM 779 N N . THR A 1 103 ? 10.503 -0.679 30.274 1.00 51.31 103 THR A N 1
ATOM 780 C CA . THR A 1 103 ? 10.227 0.145 31.460 1.00 51.31 103 THR A CA 1
ATOM 781 C C . THR A 1 103 ? 10.934 -0.401 32.707 1.00 51.31 103 THR A C 1
ATOM 783 O O . THR A 1 103 ? 10.376 -0.397 33.795 1.00 51.31 103 THR A O 1
ATOM 786 N N . THR A 1 104 ? 12.171 -0.907 32.622 1.00 51.03 104 THR A N 1
ATOM 787 C CA . THR A 1 104 ? 12.983 -1.206 33.831 1.00 51.03 104 THR A CA 1
ATOM 788 C C . THR A 1 104 ? 14.494 -1.093 33.579 1.00 51.03 104 THR A C 1
ATOM 790 O O . THR A 1 104 ? 15.261 -1.985 33.918 1.00 51.03 104 THR A O 1
ATOM 793 N N . ALA A 1 105 ? 14.967 -0.013 32.948 1.00 52.84 105 ALA A N 1
ATOM 794 C CA . ALA A 1 105 ? 16.417 0.205 32.796 1.00 52.84 105 ALA A CA 1
ATOM 795 C C . ALA A 1 105 ? 16.846 1.683 32.834 1.00 52.84 105 ALA A C 1
ATOM 797 O O . ALA A 1 105 ? 17.832 2.063 32.211 1.00 52.84 105 ALA A O 1
ATOM 798 N N . ALA A 1 106 ? 16.114 2.526 33.565 1.00 52.94 106 ALA A N 1
ATOM 799 C CA . ALA A 1 106 ? 16.509 3.913 33.814 1.00 52.94 106 ALA A CA 1
ATOM 800 C C . ALA A 1 106 ? 16.364 4.269 35.299 1.00 52.94 106 ALA A C 1
ATOM 802 O O . ALA A 1 106 ? 15.662 5.208 35.662 1.00 52.94 106 ALA A O 1
ATOM 803 N N . THR A 1 107 ? 16.990 3.490 36.183 1.00 50.62 107 THR A N 1
ATOM 804 C CA . THR A 1 107 ? 17.334 3.956 37.535 1.00 50.62 107 THR A CA 1
ATOM 805 C C . THR A 1 107 ? 18.505 3.133 38.059 1.00 50.62 107 THR A C 1
ATOM 807 O O . THR A 1 107 ? 18.315 2.010 38.518 1.00 50.62 107 THR A O 1
ATOM 810 N N . HIS A 1 108 ? 19.714 3.675 37.945 1.00 44.25 108 HIS A N 1
ATOM 811 C CA . HIS A 1 108 ? 20.797 3.434 38.893 1.00 44.25 108 HIS A CA 1
ATOM 812 C C . HIS A 1 108 ? 21.820 4.562 38.810 1.00 44.25 108 HIS A C 1
ATOM 814 O O . HIS A 1 108 ? 22.109 5.001 37.674 1.00 44.25 108 HIS A O 1
#

Foldseek 3Di:
DVVVVVVVVVVVVVVPPPQLQQFFDALDPVCCVPGNVVSLVVDDPVLVVLLVVLVCQQCVLVVVCPPDPDRRNGDDRRHGSNNSSVVSVVVVVVVVVPDPPPPPDPDD

Organism: NCBI:txid1796491